Protein AF-A0A7V9GYY4-F1 (afdb_monomer_lite)

pLDDT: mean 93.71, std 5.51, range [73.56, 98.62]

Sequence (100 aa):
MSTVGVAVVAHSPALVVAAVELSRAMSTGADVRIETATVLADDSLDDDAAAVAAAVRAADRGAGVLVVTDMGSAVEAAEKALLIIDAELRQRVRVSPGPL

Radius of gyration: 12.63 Å; chains: 1; bounding box: 31×22×38 Å

Secondary structure (DSSP, 8-state):
--EEEEEEEES-HHHHHHHHHHHHHH-TT----EEEEE--SSS-HHHHHHHHHHHHHHH-BEEEEEEEE-STHHHHHHHHHHHHS-HHH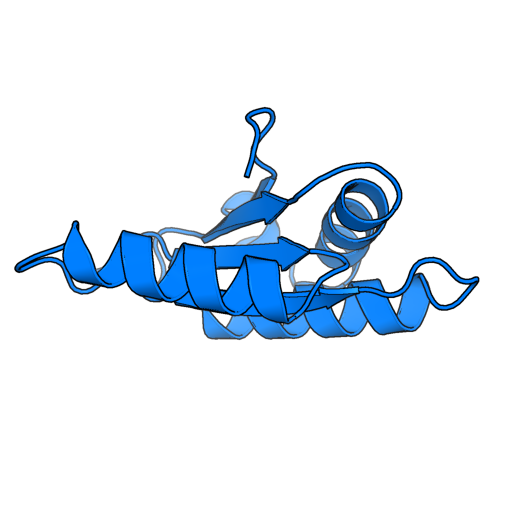HHTEEE-SS--

Foldseek 3Di:
DFDEEEEEEEQDPVVLVVVVVVVVVPQPPDPHHYFYAHDHPDPCLVVLLVRSLVRQVSRGRPQAYEYAYADDSRVVSNVSVLVVDDPVNSVRYDYDPDHD

Structure (mmCIF, N/CA/C/O backbone):
data_AF-A0A7V9GYY4-F1
#
_entry.id   AF-A0A7V9GYY4-F1
#
loop_
_atom_site.group_PDB
_atom_site.id
_atom_site.type_symbol
_atom_site.label_atom_id
_atom_site.label_alt_id
_atom_site.label_comp_id
_atom_site.label_asym_id
_atom_site.label_entity_id
_atom_site.label_seq_id
_atom_site.pdbx_PDB_ins_code
_atom_site.Cartn_x
_atom_site.Cartn_y
_atom_site.Cartn_z
_atom_site.occupancy
_atom_site.B_iso_or_equiv
_atom_site.auth_seq_id
_atom_site.auth_comp_id
_atom_site.auth_asym_id
_atom_site.auth_atom_id
_atom_site.pdbx_PDB_model_num
ATOM 1 N N . MET A 1 1 ? -14.572 -3.649 14.539 1.00 74.19 1 MET A N 1
ATOM 2 C CA . MET A 1 1 ? -14.680 -2.287 13.968 1.00 74.19 1 MET A CA 1
ATOM 3 C C . MET A 1 1 ? -13.869 -2.285 12.684 1.00 74.19 1 MET A C 1
ATOM 5 O O . MET A 1 1 ? -12.808 -2.892 12.694 1.00 74.19 1 MET A O 1
ATOM 9 N N . SER A 1 2 ? -14.367 -1.703 11.594 1.00 88.25 2 SER A N 1
ATOM 10 C CA . SER A 1 2 ? -13.599 -1.576 10.348 1.00 88.25 2 SER A CA 1
ATOM 11 C C . SER A 1 2 ? -12.603 -0.419 10.462 1.00 88.25 2 SER A C 1
ATOM 13 O O . SER A 1 2 ? -12.965 0.637 10.982 1.00 88.25 2 SER A O 1
ATOM 15 N N . THR A 1 3 ? -11.373 -0.599 9.982 1.00 93.88 3 THR A N 1
ATOM 16 C CA . THR A 1 3 ? -10.322 0.434 9.994 1.00 93.88 3 THR A CA 1
ATOM 17 C C . THR A 1 3 ? -9.722 0.625 8.608 1.00 93.88 3 THR A C 1
ATOM 19 O O . THR A 1 3 ? -9.849 -0.244 7.742 1.00 93.88 3 THR A O 1
ATOM 22 N N . VAL A 1 4 ? -9.127 1.801 8.386 1.00 95.94 4 VAL A N 1
ATOM 23 C CA . VAL A 1 4 ? -8.365 2.088 7.168 1.00 95.94 4 VAL A CA 1
ATOM 24 C C . VAL A 1 4 ? -6.982 1.463 7.322 1.00 95.94 4 VAL A C 1
ATOM 26 O O . VAL A 1 4 ? -6.303 1.705 8.322 1.00 95.94 4 VAL A O 1
ATOM 29 N N . GLY A 1 5 ? -6.591 0.642 6.352 1.00 96.94 5 GLY A N 1
ATOM 30 C CA . GLY A 1 5 ? -5.235 0.114 6.237 1.00 96.94 5 GLY A CA 1
ATOM 31 C C . GLY A 1 5 ? -4.309 1.070 5.488 1.00 96.94 5 GLY A C 1
ATOM 32 O O . GLY A 1 5 ? -4.760 1.973 4.782 1.00 96.94 5 GLY A O 1
ATOM 33 N N . VAL A 1 6 ? -3.006 0.848 5.611 1.00 97.19 6 VAL A N 1
ATOM 34 C CA . VAL A 1 6 ? -1.971 1.579 4.875 1.00 97.19 6 VAL A CA 1
ATOM 35 C C . VAL A 1 6 ? -1.123 0.586 4.088 1.00 97.19 6 VAL A C 1
ATOM 37 O O . VAL A 1 6 ? -0.687 -0.422 4.639 1.00 97.19 6 VAL A O 1
ATOM 40 N N . ALA A 1 7 ? -0.878 0.875 2.814 1.00 98.00 7 ALA A N 1
ATOM 41 C CA . ALA A 1 7 ? 0.101 0.170 1.996 1.00 98.00 7 ALA A CA 1
ATOM 42 C C . ALA A 1 7 ? 1.258 1.126 1.678 1.00 98.00 7 ALA A C 1
ATOM 44 O O . ALA A 1 7 ? 1.048 2.135 1.010 1.00 98.00 7 ALA A O 1
ATOM 45 N N . VAL A 1 8 ? 2.459 0.830 2.173 1.00 97.81 8 VAL A N 1
ATOM 46 C CA . VAL A 1 8 ? 3.671 1.617 1.898 1.00 97.81 8 VAL A CA 1
ATOM 47 C C . VAL A 1 8 ? 4.407 1.000 0.716 1.00 97.81 8 VAL A C 1
ATOM 49 O O . VAL A 1 8 ? 4.783 -0.171 0.765 1.00 97.81 8 VAL A O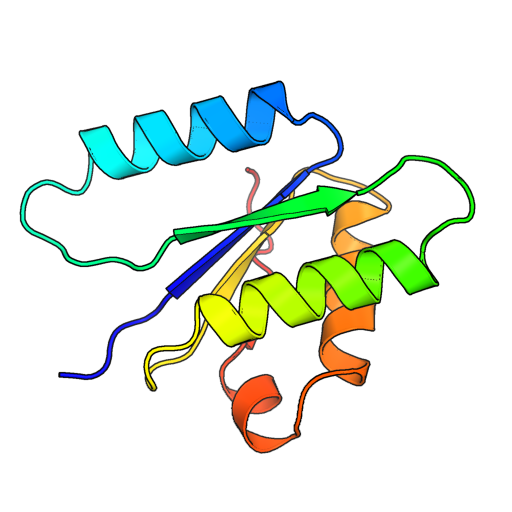 1
ATOM 52 N N . VAL A 1 9 ? 4.613 1.780 -0.339 1.00 97.12 9 VAL A N 1
ATOM 53 C CA . VAL A 1 9 ? 5.220 1.332 -1.593 1.00 97.12 9 VAL A CA 1
ATOM 54 C C . VAL A 1 9 ? 6.421 2.210 -1.911 1.00 97.12 9 VAL A C 1
ATOM 56 O O . VAL A 1 9 ? 6.295 3.428 -1.978 1.00 97.12 9 VAL A O 1
ATOM 59 N N . ALA A 1 10 ? 7.596 1.620 -2.098 1.00 95.88 10 ALA A N 1
ATOM 60 C CA . ALA A 1 10 ? 8.774 2.384 -2.496 1.00 95.88 10 ALA A CA 1
ATOM 61 C C . ALA A 1 10 ? 9.792 1.517 -3.231 1.00 95.88 10 ALA A C 1
ATOM 63 O O . ALA A 1 10 ? 9.774 0.292 -3.127 1.00 95.88 10 ALA A O 1
ATOM 64 N N . HIS A 1 11 ? 10.737 2.160 -3.911 1.00 94.69 11 HIS A N 1
ATOM 65 C CA . HIS A 1 11 ? 11.852 1.467 -4.562 1.00 94.69 11 HIS A CA 1
ATOM 66 C C . HIS A 1 11 ? 12.882 0.938 -3.562 1.00 94.69 11 HIS A C 1
ATOM 68 O O . HIS A 1 11 ? 13.606 -0.020 -3.821 1.00 94.69 11 HIS A O 1
ATOM 74 N N . SER A 1 12 ? 12.985 1.605 -2.410 1.00 92.75 12 SER A N 1
ATOM 75 C CA . SER A 1 12 ? 13.974 1.306 -1.381 1.00 92.75 12 SER A CA 1
ATOM 76 C C . SER A 1 12 ? 13.356 0.474 -0.257 1.00 92.75 12 SER A C 1
ATOM 78 O O . SER A 1 12 ? 12.572 1.0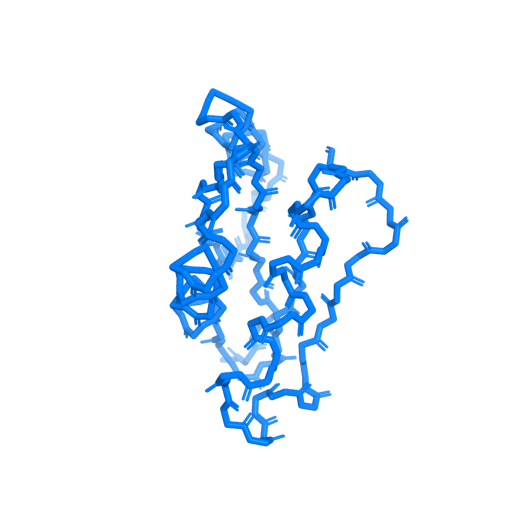13 0.531 1.00 92.75 12 SER A O 1
ATOM 80 N N . PRO A 1 13 ? 13.770 -0.798 -0.080 1.00 91.75 13 PRO A N 1
ATOM 81 C CA . PRO A 1 13 ? 13.375 -1.593 1.082 1.00 91.75 13 PRO A CA 1
ATOM 82 C C . PRO A 1 13 ? 13.704 -0.904 2.411 1.00 91.75 13 PRO A C 1
ATOM 84 O O . PRO A 1 13 ? 12.953 -1.015 3.376 1.00 91.75 13 PRO A O 1
ATOM 87 N N . ALA A 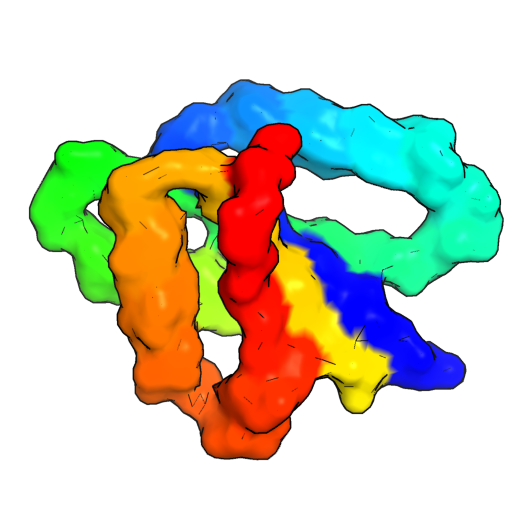1 14 ? 14.813 -0.159 2.466 1.00 94.50 14 ALA A N 1
ATOM 88 C CA . ALA A 1 14 ? 15.215 0.562 3.669 1.00 94.50 14 ALA A CA 1
ATOM 89 C C . ALA A 1 14 ? 14.239 1.701 4.009 1.00 94.50 14 ALA A C 1
ATOM 91 O O . ALA A 1 14 ? 13.932 1.907 5.182 1.00 94.50 14 ALA A O 1
ATOM 92 N N . LEU A 1 15 ? 13.717 2.407 2.997 1.00 93.56 15 LEU A N 1
ATOM 93 C CA . LEU A 1 15 ? 12.713 3.456 3.196 1.00 93.56 15 LEU A CA 1
ATOM 94 C C . LEU A 1 15 ? 11.389 2.866 3.686 1.00 93.56 15 LEU A C 1
ATOM 96 O O . LEU A 1 15 ? 10.813 3.378 4.641 1.00 93.56 15 LEU A O 1
ATOM 100 N N . VAL A 1 16 ? 10.952 1.757 3.082 1.00 94.31 16 VAL A N 1
ATOM 101 C CA . VAL A 1 16 ? 9.761 1.015 3.518 1.00 94.31 16 VAL A CA 1
ATOM 102 C C . VAL A 1 16 ? 9.864 0.649 4.999 1.00 94.31 16 VAL A C 1
ATOM 104 O O . VAL A 1 16 ? 8.961 0.957 5.776 1.00 94.31 16 VAL A O 1
ATOM 107 N N . VAL A 1 17 ? 10.975 0.028 5.408 1.00 94.56 17 VAL A N 1
ATOM 108 C CA . VAL A 1 17 ? 11.195 -0.372 6.806 1.00 94.56 17 VAL A CA 1
ATOM 109 C C . VAL A 1 17 ? 11.152 0.844 7.731 1.00 94.56 17 VAL A C 1
ATOM 111 O O . VAL A 1 17 ? 10.390 0.837 8.698 1.00 94.56 17 VAL A O 1
ATOM 114 N N . ALA A 1 18 ? 11.887 1.910 7.403 1.00 96.25 18 ALA A N 1
ATOM 115 C CA . ALA A 1 18 ? 11.936 3.121 8.219 1.00 96.25 18 ALA A CA 1
ATOM 116 C C . ALA A 1 18 ? 10.556 3.792 8.369 1.00 96.25 18 ALA A C 1
ATOM 118 O O . ALA A 1 18 ? 10.180 4.200 9.470 1.00 96.25 18 ALA A O 1
ATOM 119 N N . ALA A 1 19 ? 9.770 3.864 7.291 1.00 94.81 19 ALA A N 1
ATOM 120 C CA . ALA A 1 19 ? 8.424 4.431 7.315 1.00 94.81 19 ALA A CA 1
ATOM 121 C C . ALA A 1 19 ? 7.473 3.617 8.208 1.00 94.81 19 ALA A C 1
ATOM 123 O O . ALA A 1 19 ? 6.699 4.189 8.984 1.00 94.81 19 ALA A O 1
ATOM 124 N N . VAL A 1 20 ? 7.548 2.282 8.149 1.00 94.62 20 VAL A N 1
ATOM 125 C CA . VAL A 1 20 ? 6.745 1.400 9.009 1.00 94.62 20 VAL A CA 1
ATOM 126 C C . VAL A 1 20 ? 7.155 1.539 10.473 1.00 94.62 20 VAL A C 1
ATOM 128 O O . VAL A 1 20 ? 6.285 1.640 11.340 1.00 94.62 20 VAL A O 1
ATOM 131 N N . GLU A 1 21 ? 8.455 1.556 10.764 1.00 95.12 21 GLU A N 1
ATOM 132 C CA . GLU A 1 21 ? 8.971 1.723 12.125 1.00 95.12 21 GLU A CA 1
ATOM 133 C C . GLU A 1 21 ? 8.518 3.050 12.740 1.00 95.12 21 GLU A C 1
ATOM 135 O O . GLU A 1 21 ? 7.958 3.056 13.840 1.00 95.12 21 GLU A O 1
ATOM 140 N N . LEU A 1 22 ? 8.662 4.158 12.004 1.00 94.56 22 LEU A N 1
ATOM 141 C CA . LEU A 1 22 ? 8.196 5.472 12.442 1.00 94.56 22 LEU A CA 1
ATOM 142 C C . LEU A 1 22 ? 6.679 5.484 12.675 1.00 94.56 22 LEU A C 1
ATOM 144 O O . LEU A 1 22 ? 6.213 5.925 13.727 1.00 94.56 22 LEU A O 1
ATOM 148 N N . SER A 1 23 ? 5.903 4.953 11.729 1.00 93.12 23 SER A N 1
ATOM 149 C CA . SER A 1 23 ? 4.438 4.912 11.829 1.00 93.12 23 SER A CA 1
ATOM 150 C C . SER A 1 23 ? 3.972 4.125 13.055 1.00 93.12 23 SER A C 1
ATOM 152 O O . SER A 1 23 ? 3.065 4.560 13.770 1.00 93.12 23 SER A O 1
ATOM 154 N N . ARG A 1 24 ? 4.616 2.987 13.341 1.00 91.75 24 ARG A N 1
ATOM 155 C CA . ARG A 1 24 ? 4.332 2.165 14.527 1.00 91.75 24 ARG A CA 1
ATOM 156 C C . ARG A 1 24 ? 4.712 2.873 15.822 1.00 91.75 24 ARG A C 1
ATOM 158 O O . ARG A 1 24 ? 3.955 2.788 16.785 1.00 91.75 24 ARG A O 1
ATOM 165 N N . ALA A 1 25 ? 5.835 3.591 15.843 1.00 92.31 25 ALA A N 1
ATOM 166 C CA . ALA A 1 25 ? 6.251 4.367 17.008 1.00 92.31 25 ALA A CA 1
ATOM 167 C C . ALA A 1 25 ? 5.264 5.502 17.338 1.00 92.31 25 ALA A C 1
ATOM 169 O O . ALA A 1 25 ? 5.049 5.804 18.510 1.00 92.31 25 ALA A O 1
ATOM 170 N N . MET A 1 26 ? 4.644 6.114 16.324 1.00 91.38 26 MET A N 1
ATOM 171 C CA . MET A 1 26 ? 3.683 7.211 16.504 1.00 91.38 26 MET A CA 1
ATOM 172 C C . MET A 1 26 ? 2.253 6.733 16.803 1.00 91.38 26 MET A C 1
ATOM 174 O O . MET A 1 26 ? 1.518 7.403 17.526 1.00 91.38 26 MET A O 1
ATOM 178 N N . SER A 1 27 ? 1.851 5.562 16.305 1.00 86.69 27 SER A N 1
ATOM 179 C CA . SER A 1 27 ? 0.467 5.058 16.384 1.00 86.69 27 SER A CA 1
ATOM 180 C C . SER A 1 27 ? 0.149 4.313 17.688 1.00 86.69 27 SER A C 1
ATOM 182 O O . SER A 1 27 ? -0.476 3.250 17.683 1.00 86.69 27 SER A O 1
ATOM 184 N N . THR A 1 28 ? 0.579 4.849 18.831 1.00 83.12 28 THR A N 1
ATOM 185 C CA . THR A 1 28 ? 0.350 4.195 20.130 1.00 83.12 28 THR A CA 1
ATOM 186 C C . THR A 1 28 ? -1.151 4.063 20.433 1.00 83.12 28 THR A C 1
ATOM 188 O O . THR A 1 28 ? -1.882 5.045 20.508 1.00 83.12 28 THR A O 1
ATOM 191 N N . GLY A 1 29 ? -1.630 2.822 20.575 1.00 80.31 29 GLY A N 1
ATOM 192 C CA . GLY A 1 29 ? -3.031 2.514 20.894 1.00 80.31 29 GLY A CA 1
ATOM 193 C C . GLY A 1 29 ? -3.988 2.396 19.699 1.00 80.31 29 GLY A C 1
ATOM 194 O O . GLY A 1 29 ? -5.159 2.087 19.914 1.00 80.31 29 GLY A O 1
ATOM 195 N N . ALA A 1 30 ? -3.518 2.583 18.461 1.00 82.31 30 ALA A N 1
ATOM 196 C CA . ALA A 1 30 ? -4.315 2.365 17.253 1.00 82.31 30 ALA A CA 1
ATOM 197 C C . ALA A 1 30 ? -3.876 1.083 16.522 1.00 82.31 30 ALA A C 1
ATOM 199 O O . ALA A 1 30 ? -2.706 0.920 16.182 1.00 82.31 30 ALA A O 1
ATOM 200 N N . ASP A 1 31 ? -4.819 0.179 16.239 1.00 85.81 31 ASP A N 1
ATOM 201 C CA . ASP A 1 31 ? -4.576 -1.016 15.414 1.00 85.81 31 ASP A CA 1
ATOM 202 C C . ASP A 1 31 ? -4.741 -0.678 13.921 1.00 85.81 31 ASP A C 1
ATOM 204 O O . ASP A 1 31 ? -5.766 -0.964 13.289 1.00 85.81 31 ASP A O 1
ATOM 208 N N . VAL A 1 32 ? -3.728 -0.006 13.368 1.00 90.62 32 VAL A N 1
ATOM 209 C CA . VAL A 1 32 ? -3.626 0.288 11.933 1.00 90.62 32 VAL A CA 1
ATOM 210 C C . VAL A 1 32 ? -2.862 -0.843 11.252 1.00 90.62 32 VAL A C 1
ATOM 212 O O . VAL A 1 32 ? -1.708 -1.121 11.587 1.00 90.62 32 VAL A O 1
ATOM 215 N N . ARG A 1 33 ? -3.492 -1.501 10.270 1.00 95.62 33 ARG A N 1
ATOM 216 C CA . ARG A 1 33 ? -2.797 -2.498 9.452 1.00 95.62 33 ARG A CA 1
ATOM 217 C C . ARG A 1 33 ? -1.898 -1.776 8.462 1.00 95.62 33 ARG A C 1
ATOM 219 O O . ARG A 1 33 ? -2.392 -0.989 7.663 1.00 95.62 33 ARG A O 1
ATOM 226 N N . ILE A 1 34 ? -0.604 -2.061 8.525 1.00 96.44 34 ILE A N 1
ATOM 227 C CA . ILE A 1 34 ? 0.380 -1.530 7.587 1.00 96.44 34 ILE A CA 1
ATOM 228 C C . ILE A 1 34 ? 0.992 -2.708 6.839 1.00 96.44 34 ILE A C 1
ATOM 230 O O . ILE A 1 34 ? 1.575 -3.593 7.467 1.00 96.44 34 ILE A O 1
ATOM 234 N N . GLU A 1 35 ? 0.833 -2.700 5.524 1.00 98.00 35 GLU A N 1
ATOM 235 C CA . GLU A 1 35 ? 1.462 -3.630 4.591 1.00 98.00 35 GLU A CA 1
ATOM 236 C C . GLU A 1 35 ? 2.421 -2.882 3.683 1.00 98.00 35 GLU A C 1
ATOM 238 O O . GLU A 1 35 ? 2.375 -1.655 3.575 1.00 98.00 35 GLU A O 1
ATOM 243 N N . THR A 1 36 ? 3.306 -3.624 3.033 1.00 97.94 36 THR A N 1
ATOM 244 C CA . THR A 1 36 ? 4.378 -3.022 2.252 1.00 97.94 36 THR A CA 1
ATOM 245 C C . THR A 1 36 ? 4.583 -3.723 0.927 1.00 97.94 36 THR A C 1
ATOM 247 O O . THR A 1 36 ? 4.467 -4.946 0.856 1.00 97.94 36 THR A O 1
ATOM 250 N N . ALA A 1 37 ? 4.989 -2.965 -0.082 1.00 96.06 37 ALA A N 1
ATOM 251 C CA . ALA A 1 37 ? 5.525 -3.494 -1.324 1.00 96.06 37 ALA A CA 1
ATOM 252 C C . ALA A 1 37 ? 6.815 -2.748 -1.679 1.00 96.06 37 ALA A C 1
ATOM 254 O O . ALA A 1 37 ? 6.908 -1.533 -1.509 1.00 96.06 37 ALA A O 1
ATOM 255 N N . THR A 1 38 ? 7.801 -3.482 -2.179 1.00 93.06 38 THR A N 1
ATOM 256 C CA . THR A 1 38 ? 8.965 -2.881 -2.829 1.00 93.06 38 THR A CA 1
ATOM 257 C C . THR A 1 38 ? 8.761 -3.012 -4.325 1.00 93.06 38 THR A C 1
ATOM 259 O O . THR A 1 38 ? 8.429 -4.105 -4.778 1.00 93.06 38 THR A O 1
ATOM 262 N N . VAL A 1 39 ? 8.956 -1.919 -5.054 1.00 90.00 39 VAL A N 1
ATOM 263 C CA . VAL A 1 39 ? 8.911 -1.894 -6.522 1.00 90.00 39 VAL A CA 1
ATOM 264 C C . VAL A 1 39 ? 10.314 -1.718 -7.090 1.00 90.00 39 VAL A C 1
ATOM 266 O O . VAL A 1 39 ? 11.218 -1.261 -6.385 1.00 90.00 39 VAL A O 1
ATOM 269 N N . LEU A 1 40 ? 10.527 -2.089 -8.344 1.00 86.50 40 LEU A N 1
ATOM 270 C CA . LEU A 1 40 ? 11.822 -1.966 -9.001 1.00 86.50 40 LEU A CA 1
ATOM 271 C C . LEU A 1 40 ? 11.806 -0.798 -9.995 1.00 86.50 40 LEU A C 1
ATOM 273 O O . LEU A 1 40 ? 10.770 -0.353 -10.475 1.00 86.50 40 LEU A O 1
ATOM 277 N N . ALA A 1 41 ? 12.986 -0.245 -10.279 1.00 74.81 41 ALA A N 1
ATOM 278 C CA . ALA A 1 41 ? 13.137 0.859 -11.232 1.00 74.81 41 ALA A CA 1
ATOM 279 C C . ALA A 1 41 ? 13.307 0.372 -12.689 1.00 74.81 41 ALA A C 1
ATOM 281 O O . ALA A 1 41 ? 13.823 1.112 -13.527 1.00 74.81 41 ALA A O 1
ATOM 282 N N . ASP A 1 42 ? 12.966 -0.885 -12.974 1.00 78.12 42 ASP A N 1
ATOM 283 C CA . ASP A 1 42 ? 13.127 -1.541 -14.273 1.00 78.12 42 ASP A CA 1
ATOM 284 C C . ASP A 1 42 ? 11.768 -1.808 -14.956 1.00 78.12 42 ASP A C 1
ATOM 286 O O . ASP A 1 42 ? 10.728 -1.316 -14.525 1.00 78.12 42 ASP A O 1
ATOM 290 N N . ASP A 1 43 ? 11.768 -2.580 -16.048 1.00 73.56 43 ASP A N 1
ATOM 291 C CA . ASP A 1 43 ? 10.566 -2.916 -16.833 1.00 73.56 43 ASP A CA 1
ATOM 292 C C . ASP A 1 43 ? 9.628 -3.943 -16.140 1.00 73.56 43 ASP A C 1
ATOM 294 O O . ASP A 1 43 ? 8.807 -4.583 -16.799 1.00 73.56 43 ASP A O 1
ATOM 298 N N . SER A 1 44 ? 9.699 -4.119 -14.815 1.00 86.38 44 SER A N 1
ATOM 299 C CA . SER A 1 44 ? 8.883 -5.092 -14.060 1.00 86.38 44 SER A CA 1
ATOM 300 C C . SER A 1 44 ? 7.523 -4.557 -13.578 1.00 86.38 44 SER A C 1
ATOM 302 O O . SER A 1 44 ? 6.898 -5.125 -12.683 1.00 86.38 44 SER A O 1
ATOM 304 N N . LEU A 1 45 ? 6.993 -3.511 -14.222 1.00 86.88 45 LEU A N 1
ATOM 305 C CA . LEU A 1 45 ? 5.771 -2.804 -13.806 1.00 86.88 45 LEU A CA 1
ATOM 306 C C . LEU A 1 45 ? 4.543 -3.714 -13.580 1.00 86.88 45 LEU A C 1
ATOM 308 O O . LEU A 1 45 ? 3.701 -3.418 -12.733 1.00 86.88 45 LEU A O 1
ATOM 312 N N . ASP A 1 46 ? 4.382 -4.792 -14.355 1.00 92.06 46 ASP A N 1
ATOM 313 C CA . ASP A 1 46 ? 3.299 -5.770 -14.146 1.00 92.06 46 ASP A CA 1
ATOM 314 C C . ASP A 1 46 ? 3.460 -6.571 -12.845 1.00 92.06 46 ASP A C 1
ATOM 316 O O . ASP A 1 46 ? 2.488 -6.736 -12.100 1.00 92.06 46 ASP A O 1
ATOM 320 N N . ASP A 1 47 ? 4.676 -7.027 -12.550 1.00 94.06 47 ASP A N 1
ATOM 321 C CA . ASP A 1 47 ? 4.988 -7.773 -11.328 1.00 94.06 47 ASP A CA 1
ATOM 322 C C . ASP A 1 47 ? 4.901 -6.857 -10.100 1.00 94.06 47 ASP A C 1
ATOM 324 O O . ASP A 1 47 ? 4.305 -7.223 -9.082 1.00 94.06 47 ASP A O 1
ATOM 328 N N . ASP A 1 48 ? 5.388 -5.624 -10.231 1.00 95.88 48 ASP A N 1
ATOM 329 C CA . ASP A 1 48 ? 5.272 -4.580 -9.215 1.00 95.88 48 ASP A CA 1
ATOM 330 C C . ASP A 1 48 ? 3.808 -4.252 -8.907 1.00 95.88 48 ASP A C 1
ATOM 332 O O . ASP A 1 48 ? 3.397 -4.215 -7.743 1.00 95.88 48 ASP A O 1
ATOM 336 N N .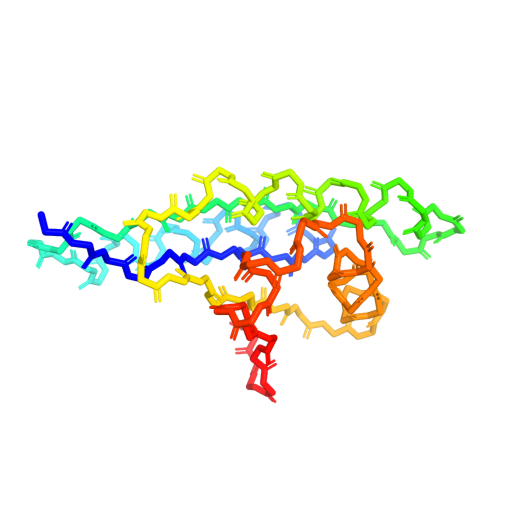 ALA A 1 49 ? 2.969 -4.091 -9.934 1.00 97.06 49 ALA A N 1
ATOM 337 C CA . ALA A 1 49 ? 1.538 -3.879 -9.746 1.00 97.06 49 ALA A CA 1
ATOM 338 C C . ALA A 1 49 ? 0.870 -5.071 -9.038 1.00 97.06 49 ALA A C 1
ATOM 340 O O . ALA A 1 49 ? -0.009 -4.880 -8.190 1.00 97.06 49 ALA A O 1
ATOM 341 N N . ALA A 1 50 ? 1.285 -6.306 -9.337 1.00 97.50 50 ALA A N 1
ATOM 342 C CA . ALA A 1 50 ? 0.783 -7.493 -8.651 1.00 97.50 50 ALA A CA 1
ATOM 343 C C . ALA A 1 50 ? 1.199 -7.523 -7.168 1.00 97.50 50 ALA A C 1
ATOM 345 O O . ALA A 1 50 ? 0.365 -7.834 -6.307 1.00 97.50 50 ALA A O 1
ATOM 346 N N . ALA A 1 51 ? 2.440 -7.140 -6.852 1.00 97.06 51 ALA A N 1
ATOM 347 C CA . ALA A 1 51 ? 2.934 -7.020 -5.481 1.00 97.06 51 ALA A CA 1
ATOM 348 C C . ALA A 1 51 ? 2.177 -5.938 -4.694 1.00 97.06 51 ALA A C 1
ATOM 350 O O . ALA A 1 51 ? 1.711 -6.190 -3.578 1.00 97.06 51 ALA A O 1
ATOM 351 N N . VAL A 1 5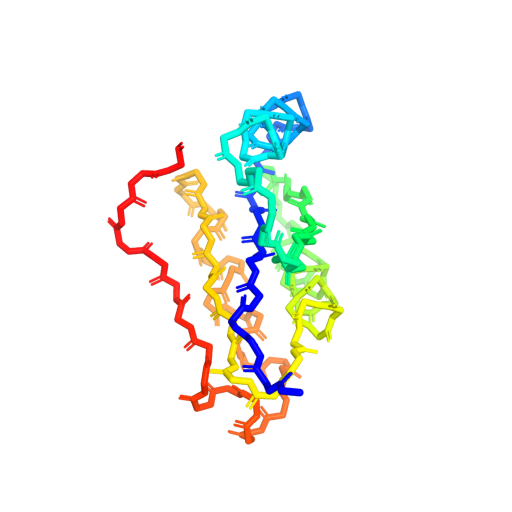2 ? 1.960 -4.762 -5.292 1.00 98.00 52 VAL A N 1
ATOM 352 C CA . VAL A 1 52 ? 1.169 -3.689 -4.673 1.00 98.00 52 VAL A CA 1
ATOM 353 C C . VAL A 1 52 ? -0.285 -4.125 -4.471 1.00 98.00 52 VAL A C 1
ATOM 355 O O . VAL A 1 52 ? -0.849 -3.912 -3.397 1.00 98.00 52 VAL A O 1
ATOM 358 N N . ALA A 1 53 ? -0.897 -4.814 -5.439 1.00 98.56 53 ALA A N 1
ATOM 359 C CA . ALA A 1 53 ? -2.251 -5.347 -5.293 1.00 98.56 53 ALA A CA 1
ATOM 360 C C . ALA A 1 53 ? -2.352 -6.375 -4.150 1.00 98.56 53 ALA A C 1
ATOM 362 O O . ALA A 1 53 ? -3.369 -6.433 -3.456 1.00 98.56 53 ALA A O 1
ATOM 363 N N . ALA A 1 54 ? -1.316 -7.191 -3.935 1.00 98.50 54 ALA A N 1
ATOM 364 C CA . ALA A 1 54 ? -1.252 -8.113 -2.803 1.00 98.50 54 ALA A CA 1
ATOM 365 C C . ALA A 1 54 ? -1.161 -7.366 -1.462 1.00 98.50 54 ALA A C 1
ATOM 367 O O . ALA A 1 54 ? -1.929 -7.675 -0.548 1.00 98.50 54 ALA A O 1
ATOM 368 N N . ALA A 1 55 ? -0.304 -6.344 -1.369 1.00 98.38 55 ALA A N 1
ATOM 369 C CA . ALA A 1 55 ? -0.188 -5.503 -0.177 1.00 98.38 55 ALA A CA 1
ATOM 370 C C . ALA A 1 55 ? -1.511 -4.790 0.154 1.00 98.38 55 ALA A C 1
ATOM 372 O O . ALA A 1 55 ? -1.950 -4.797 1.302 1.00 98.38 55 ALA A O 1
ATOM 373 N N . VAL A 1 56 ? -2.204 -4.249 -0.854 1.00 98.62 56 VAL A N 1
ATOM 374 C CA . VAL A 1 56 ? -3.518 -3.608 -0.682 1.00 98.62 56 VAL A CA 1
ATOM 375 C C . VAL A 1 56 ? -4.556 -4.593 -0.142 1.00 98.62 56 VAL A C 1
ATOM 377 O O . VAL A 1 56 ? -5.261 -4.272 0.812 1.00 98.62 56 VAL A O 1
ATOM 380 N N . ARG A 1 57 ? -4.635 -5.813 -0.691 1.00 98.38 57 ARG A N 1
ATOM 381 C CA . ARG A 1 57 ? -5.559 -6.841 -0.176 1.00 98.38 57 ARG A CA 1
ATOM 382 C C . ARG A 1 57 ? -5.249 -7.224 1.269 1.00 98.38 57 ARG A C 1
ATOM 384 O O . ARG A 1 57 ? -6.169 -7.408 2.055 1.00 98.38 57 ARG A O 1
ATOM 391 N N . ALA A 1 58 ? -3.971 -7.335 1.620 1.00 98.25 58 ALA A N 1
ATOM 392 C CA . ALA A 1 58 ? -3.551 -7.663 2.979 1.00 98.25 58 ALA A CA 1
ATOM 393 C C . ALA A 1 58 ? -3.790 -6.510 3.978 1.00 98.25 58 ALA A C 1
ATOM 395 O O . ALA A 1 58 ? -3.968 -6.758 5.175 1.00 98.25 58 ALA A O 1
ATOM 396 N N . ALA A 1 59 ? -3.816 -5.262 3.499 1.00 97.94 59 ALA A N 1
ATOM 397 C CA . ALA A 1 59 ? -4.084 -4.080 4.310 1.00 97.94 59 ALA A CA 1
ATOM 398 C C . ALA A 1 59 ? -5.582 -3.838 4.554 1.00 97.94 59 ALA A C 1
ATOM 400 O O . ALA A 1 59 ? -5.928 -3.210 5.557 1.00 97.94 59 ALA A O 1
ATOM 401 N N . ASP A 1 60 ? -6.473 -4.313 3.674 1.00 97.50 60 ASP A N 1
ATOM 402 C CA . ASP A 1 60 ? -7.909 -4.051 3.802 1.00 97.50 60 ASP A CA 1
ATOM 403 C C . ASP A 1 60 ? -8.512 -4.716 5.047 1.00 97.50 60 ASP A C 1
ATOM 405 O O . ASP A 1 60 ? -8.458 -5.930 5.248 1.00 97.50 60 ASP A O 1
ATOM 409 N N . ARG A 1 61 ? -9.140 -3.887 5.884 1.00 95.62 61 ARG A N 1
ATOM 410 C CA . ARG A 1 61 ? -9.924 -4.297 7.058 1.00 95.62 61 ARG A CA 1
ATOM 411 C C . ARG A 1 61 ? -11.357 -3.761 7.013 1.00 95.62 61 ARG A C 1
ATOM 413 O O . ARG A 1 61 ? -12.011 -3.601 8.046 1.00 95.62 61 ARG A O 1
ATOM 420 N N . GLY A 1 62 ? -11.849 -3.468 5.811 1.00 95.12 62 GLY A N 1
ATOM 421 C CA . GLY A 1 62 ? -13.242 -3.139 5.527 1.00 95.12 62 GLY A CA 1
ATOM 422 C C . GLY A 1 62 ? -13.553 -1.646 5.440 1.00 95.12 62 GLY A C 1
ATOM 423 O O . GLY A 1 62 ? -14.591 -1.303 4.881 1.00 95.12 62 GLY A O 1
ATOM 424 N N . ALA A 1 63 ? -12.688 -0.747 5.932 1.00 96.19 63 ALA A N 1
ATOM 425 C CA . ALA A 1 63 ? -12.884 0.700 5.747 1.00 96.19 63 ALA A CA 1
ATOM 426 C C . ALA A 1 63 ? -12.092 1.279 4.559 1.00 96.19 63 ALA A C 1
ATOM 428 O O . ALA A 1 63 ? -12.247 2.462 4.261 1.00 96.19 63 ALA A O 1
ATOM 429 N N . GLY A 1 64 ? -11.281 0.467 3.872 1.00 97.25 64 GLY A N 1
ATOM 430 C CA . GLY A 1 64 ? -10.448 0.890 2.745 1.00 97.25 64 GLY A CA 1
ATOM 431 C C . GLY A 1 64 ? -8.952 0.905 3.047 1.00 97.25 64 GLY A C 1
ATOM 432 O O . GLY A 1 64 ? -8.515 0.540 4.140 1.00 97.25 64 GLY A O 1
ATOM 433 N N . VAL A 1 65 ? -8.167 1.330 2.055 1.00 98.56 65 VAL A N 1
ATOM 434 C CA . VAL A 1 65 ? -6.697 1.355 2.116 1.00 98.56 65 VAL A CA 1
ATOM 435 C C . VAL A 1 65 ? -6.165 2.659 1.531 1.00 98.56 65 VAL A C 1
ATOM 437 O O . VAL A 1 65 ? -6.553 3.064 0.434 1.00 98.56 65 VAL A O 1
ATOM 440 N N . LEU A 1 66 ? -5.247 3.299 2.252 1.00 97.88 66 LEU A N 1
ATOM 441 C CA . LEU A 1 66 ? -4.428 4.388 1.732 1.00 97.88 66 LEU A CA 1
ATOM 442 C C . LEU A 1 66 ? -3.093 3.819 1.240 1.00 97.88 66 LEU A C 1
ATOM 444 O O . LEU A 1 66 ? -2.343 3.234 2.018 1.00 97.88 66 LEU A O 1
ATOM 448 N N . VAL A 1 67 ? -2.792 3.995 -0.041 1.00 98.12 67 VAL A N 1
ATOM 449 C CA . VAL A 1 67 ? -1.493 3.652 -0.624 1.00 98.12 67 VAL A CA 1
ATOM 450 C C . VAL A 1 67 ? -0.604 4.887 -0.560 1.00 98.12 67 VAL A C 1
ATOM 452 O O . VAL A 1 67 ? -0.981 5.939 -1.075 1.00 98.12 67 VAL A O 1
ATOM 455 N N . VAL A 1 68 ? 0.553 4.772 0.082 1.00 97.25 68 VAL A N 1
ATOM 456 C CA . VAL A 1 68 ? 1.560 5.834 0.165 1.00 97.25 68 VAL A CA 1
ATOM 457 C C . VAL A 1 68 ? 2.777 5.375 -0.618 1.00 97.25 68 VAL A C 1
ATOM 459 O O . VAL A 1 68 ? 3.317 4.303 -0.351 1.00 97.25 68 VAL A O 1
ATOM 462 N N . THR A 1 69 ? 3.168 6.172 -1.602 1.00 96.06 69 THR A N 1
ATOM 463 C CA . THR A 1 69 ? 4.247 5.863 -2.540 1.00 96.06 69 THR A CA 1
ATOM 464 C C . THR A 1 69 ? 5.379 6.868 -2.381 1.00 96.06 69 THR A C 1
ATOM 466 O O . THR A 1 69 ? 5.112 8.008 -2.005 1.00 96.06 69 THR A O 1
ATOM 469 N N . ASP A 1 70 ? 6.608 6.499 -2.733 1.00 92.69 70 ASP A N 1
ATOM 470 C CA . ASP A 1 70 ? 7.679 7.477 -2.931 1.00 92.69 70 ASP A CA 1
ATOM 471 C C . ASP A 1 70 ? 7.418 8.344 -4.184 1.00 92.69 70 ASP A C 1
ATOM 473 O O . ASP A 1 70 ? 6.688 9.331 -4.115 1.00 92.69 70 ASP A O 1
ATOM 477 N N . MET A 1 71 ? 7.999 8.025 -5.339 1.00 87.69 71 MET A N 1
ATOM 478 C CA . MET A 1 71 ? 7.896 8.833 -6.559 1.00 87.69 71 MET A CA 1
ATOM 479 C C . MET A 1 71 ? 8.015 7.957 -7.810 1.00 87.69 71 MET A C 1
ATOM 481 O O . MET A 1 71 ? 8.494 6.830 -7.749 1.00 87.69 71 MET A O 1
ATOM 485 N N . GLY A 1 72 ? 7.649 8.499 -8.974 1.00 86.94 72 GLY A N 1
ATOM 486 C CA . GLY A 1 72 ? 7.896 7.851 -10.267 1.00 86.94 72 GLY A CA 1
ATOM 487 C C . GLY A 1 72 ? 7.077 6.574 -10.467 1.00 86.94 72 GLY A C 1
ATOM 488 O O . GLY A 1 72 ? 5.880 6.561 -10.180 1.00 86.94 72 GLY A O 1
ATOM 489 N N . SER A 1 73 ? 7.719 5.505 -10.943 1.00 90.31 73 SER A N 1
ATOM 490 C CA . SER A 1 73 ? 7.067 4.236 -11.307 1.00 90.31 73 SER A CA 1
ATOM 491 C C . SER A 1 73 ? 6.354 3.544 -10.143 1.00 90.31 73 SER A C 1
ATOM 493 O O . SER A 1 73 ? 5.449 2.753 -10.383 1.00 90.31 73 SER A O 1
ATOM 495 N N . ALA A 1 74 ? 6.650 3.887 -8.884 1.00 93.19 74 ALA A N 1
ATOM 496 C CA . ALA A 1 74 ? 5.871 3.412 -7.739 1.00 93.19 74 ALA A CA 1
ATOM 497 C C . ALA A 1 74 ? 4.413 3.901 -7.769 1.00 93.19 74 ALA A C 1
ATOM 499 O O . ALA A 1 74 ? 3.504 3.161 -7.386 1.00 93.19 74 ALA A O 1
ATOM 500 N N . VAL A 1 75 ? 4.179 5.128 -8.250 1.00 94.06 75 VAL A N 1
ATOM 501 C CA . VAL A 1 75 ? 2.826 5.670 -8.446 1.00 94.06 75 VAL A CA 1
ATOM 502 C C . VAL A 1 75 ? 2.129 4.907 -9.569 1.00 94.06 75 VAL A C 1
ATOM 504 O O . VAL A 1 75 ? 1.007 4.444 -9.385 1.00 94.06 75 VAL A O 1
ATOM 507 N N . GLU A 1 76 ? 2.812 4.701 -10.696 1.00 93.94 76 GLU A N 1
ATOM 508 C CA . GLU A 1 76 ? 2.273 3.961 -11.845 1.00 93.94 76 GLU A CA 1
ATOM 509 C C . GLU A 1 76 ? 1.937 2.507 -11.477 1.00 93.94 76 GLU A C 1
ATOM 511 O O . GLU A 1 76 ? 0.866 2.004 -11.825 1.00 93.94 76 GLU A O 1
ATOM 516 N N . ALA A 1 77 ? 2.804 1.842 -10.707 1.00 95.94 77 ALA A N 1
ATOM 517 C CA . ALA A 1 77 ? 2.567 0.503 -10.181 1.00 95.94 77 ALA A CA 1
ATOM 518 C C . ALA A 1 77 ? 1.342 0.475 -9.256 1.00 95.94 77 ALA A C 1
ATOM 520 O O . ALA A 1 77 ? 0.513 -0.431 -9.359 1.00 95.94 77 ALA A O 1
ATOM 521 N N . ALA A 1 78 ? 1.177 1.481 -8.390 1.00 96.69 78 ALA A N 1
ATOM 522 C CA . ALA A 1 78 ? 0.013 1.599 -7.517 1.00 96.69 78 ALA A CA 1
ATOM 523 C C . ALA A 1 78 ? -1.289 1.845 -8.293 1.00 96.69 78 ALA A C 1
ATOM 525 O O . ALA A 1 78 ? -2.306 1.212 -8.003 1.00 96.69 78 ALA A O 1
ATOM 526 N N . GLU A 1 79 ? -1.273 2.708 -9.308 1.00 95.56 79 GLU A N 1
ATOM 527 C CA . GLU A 1 79 ? -2.425 2.946 -10.182 1.00 95.56 79 GLU A CA 1
ATOM 528 C C . GLU A 1 79 ? -2.792 1.693 -10.985 1.00 95.56 79 GLU A C 1
ATOM 530 O O . GLU A 1 79 ? -3.966 1.316 -11.062 1.00 95.56 79 GLU A O 1
ATOM 535 N N . LYS A 1 80 ? -1.796 0.981 -11.518 1.00 96.75 80 LYS A N 1
ATOM 536 C CA . LYS A 1 80 ? -2.000 -0.281 -12.236 1.00 96.75 80 LYS A CA 1
ATOM 537 C C . LYS A 1 80 ? -2.498 -1.390 -11.310 1.00 96.75 80 LYS A C 1
ATOM 539 O O . LYS A 1 80 ? -3.384 -2.151 -11.698 1.00 96.75 80 LYS A O 1
ATOM 544 N N . ALA A 1 81 ? -2.035 -1.440 -10.061 1.00 97.94 81 ALA A N 1
ATOM 545 C CA . ALA A 1 81 ? -2.541 -2.361 -9.046 1.00 97.94 81 ALA A CA 1
ATOM 546 C C . ALA A 1 81 ? -4.040 -2.172 -8.784 1.00 97.94 81 ALA A C 1
ATOM 548 O O . ALA A 1 81 ? -4.756 -3.154 -8.553 1.00 97.94 81 ALA A O 1
ATOM 549 N N . LEU A 1 82 ? -4.550 -0.937 -8.901 1.00 97.56 82 LEU A N 1
ATOM 550 C CA . LEU A 1 82 ? -5.987 -0.699 -8.825 1.00 97.56 82 LEU A CA 1
ATOM 551 C C . LEU A 1 82 ? -6.727 -1.455 -9.919 1.00 97.56 82 LEU A C 1
ATOM 553 O O . LEU A 1 82 ? -7.836 -1.884 -9.654 1.00 97.56 82 LEU A O 1
ATOM 557 N N . LEU A 1 83 ? -6.165 -1.695 -11.104 1.00 96.94 83 LEU A N 1
ATOM 558 C CA . LEU A 1 83 ? -6.807 -2.485 -12.165 1.00 96.94 83 LEU A CA 1
ATOM 559 C C . LEU A 1 83 ? -6.865 -3.992 -11.846 1.00 96.94 83 LEU A C 1
ATOM 561 O O . LEU A 1 83 ? -7.731 -4.686 -12.372 1.00 96.94 83 LEU A O 1
ATOM 565 N N . ILE A 1 84 ? -6.008 -4.482 -10.945 1.00 97.75 84 ILE A N 1
ATOM 566 C CA . ILE A 1 84 ? -5.869 -5.907 -10.589 1.00 97.75 84 ILE A CA 1
ATOM 567 C C . ILE A 1 84 ? -6.825 -6.325 -9.458 1.00 97.75 84 ILE A C 1
ATOM 569 O O . ILE A 1 84 ? -7.274 -7.473 -9.400 1.00 97.75 84 ILE A O 1
ATOM 573 N N . ILE A 1 85 ? -7.118 -5.424 -8.520 1.00 98.19 85 ILE A N 1
ATOM 574 C CA . ILE A 1 85 ? -8.027 -5.697 -7.394 1.00 98.19 85 ILE A CA 1
ATOM 575 C C . ILE A 1 85 ? -9.503 -5.707 -7.829 1.00 98.19 85 ILE A C 1
ATOM 577 O O . ILE A 1 85 ? -9.865 -5.214 -8.901 1.00 98.19 85 ILE A O 1
ATOM 581 N N . ASP A 1 86 ? -10.376 -6.286 -7.004 1.00 96.75 86 ASP A N 1
ATOM 582 C CA . ASP A 1 86 ? -11.811 -6.303 -7.289 1.00 96.75 86 ASP A CA 1
ATOM 583 C C . ASP A 1 86 ? -12.431 -4.893 -7.220 1.00 96.75 86 ASP A C 1
ATOM 585 O O . ASP A 1 86 ? -11.873 -3.948 -6.656 1.00 96.75 86 ASP A O 1
ATOM 589 N N . ALA A 1 87 ? -13.595 -4.737 -7.855 1.00 96.88 87 ALA A N 1
ATOM 590 C CA . ALA A 1 87 ? -14.247 -3.439 -7.989 1.00 96.88 87 ALA A CA 1
ATOM 591 C C . ALA A 1 87 ? -14.729 -2.854 -6.656 1.00 96.88 87 ALA A C 1
ATOM 593 O O . ALA A 1 87 ? -14.767 -1.632 -6.523 1.00 96.88 87 ALA A O 1
ATOM 594 N N . GLU A 1 88 ? -15.083 -3.699 -5.690 1.00 96.81 88 GLU A N 1
ATOM 595 C CA . GLU A 1 88 ? -15.587 -3.249 -4.397 1.00 96.81 88 GLU A CA 1
ATOM 596 C C . GLU A 1 88 ? -14.453 -2.663 -3.550 1.00 96.81 88 GLU A C 1
ATOM 598 O O . GLU A 1 88 ? -14.561 -1.542 -3.047 1.00 96.81 88 GLU A O 1
ATOM 603 N N . LEU A 1 89 ? -13.325 -3.373 -3.473 1.00 97.62 89 LEU A N 1
ATOM 604 C CA . LEU A 1 89 ? -12.114 -2.897 -2.825 1.00 97.62 89 LEU A CA 1
ATOM 605 C C . LEU A 1 89 ? -11.603 -1.629 -3.512 1.00 97.62 89 LEU A C 1
ATOM 607 O O . LEU A 1 89 ? -11.377 -0.626 -2.837 1.00 97.62 89 LEU A O 1
ATOM 611 N N . ARG A 1 90 ? -11.516 -1.614 -4.851 1.00 98.12 90 ARG A N 1
ATOM 612 C CA . ARG A 1 90 ? -11.053 -0.451 -5.635 1.00 98.12 90 ARG A CA 1
ATOM 613 C C . ARG A 1 90 ? -11.770 0.852 -5.264 1.00 98.12 90 ARG A C 1
ATOM 615 O O . ARG A 1 90 ? -11.135 1.903 -5.229 1.00 98.12 90 ARG A O 1
ATOM 622 N N . GLN A 1 91 ? -13.070 0.811 -4.964 1.00 97.88 91 GLN A N 1
ATOM 623 C CA . GLN A 1 91 ? -13.834 2.009 -4.586 1.00 97.88 91 GLN A CA 1
ATOM 624 C C . GLN A 1 91 ? -13.358 2.648 -3.273 1.00 97.88 91 GLN A C 1
ATOM 626 O O . GLN A 1 91 ? -13.535 3.854 -3.085 1.00 97.88 91 GLN A O 1
ATOM 631 N N . ARG A 1 92 ? -12.737 1.857 -2.391 1.00 97.94 92 ARG A N 1
ATOM 632 C CA . ARG A 1 92 ? -12.255 2.265 -1.066 1.00 97.94 92 ARG A CA 1
ATOM 633 C C . ARG A 1 92 ? -10.731 2.404 -0.985 1.00 97.94 92 ARG A C 1
ATOM 635 O O . ARG A 1 92 ? -10.209 2.664 0.096 1.00 97.94 92 ARG A O 1
ATOM 642 N N . VAL A 1 93 ? -10.015 2.242 -2.098 1.00 98.50 93 VAL A N 1
ATOM 643 C CA . VAL A 1 93 ? -8.564 2.461 -2.156 1.00 98.50 93 VAL A CA 1
ATOM 644 C C . VAL A 1 93 ? -8.268 3.860 -2.694 1.00 98.50 93 VAL A C 1
ATOM 646 O O . VAL A 1 93 ? -8.912 4.345 -3.635 1.00 98.50 93 VAL A O 1
ATOM 649 N N . ARG A 1 94 ? -7.296 4.536 -2.080 1.00 98.00 94 ARG A N 1
ATOM 650 C CA . ARG A 1 94 ? -6.791 5.840 -2.522 1.00 98.00 94 ARG A CA 1
ATOM 651 C C . ARG A 1 94 ? -5.272 5.819 -2.566 1.00 98.00 94 ARG A C 1
ATOM 653 O O . ARG A 1 94 ? -4.650 5.403 -1.597 1.00 98.00 94 ARG A O 1
ATOM 660 N N . VAL A 1 95 ? -4.698 6.297 -3.666 1.00 97.31 95 VAL A N 1
ATOM 661 C CA . VAL A 1 95 ? -3.267 6.607 -3.751 1.00 97.31 95 VAL A CA 1
ATOM 662 C C . VAL A 1 95 ? -3.076 8.027 -3.225 1.00 97.31 95 VAL A C 1
ATOM 664 O O . VAL A 1 95 ? -3.782 8.947 -3.645 1.00 97.31 95 VAL A O 1
ATOM 667 N N . SER A 1 96 ? -2.197 8.188 -2.239 1.00 95.94 96 SER A N 1
ATOM 668 C CA . SER A 1 96 ? -1.893 9.478 -1.627 1.00 95.94 96 SER A CA 1
ATOM 669 C C . SER A 1 96 ? -1.216 10.401 -2.647 1.00 95.94 96 SER A C 1
ATOM 671 O O . SER A 1 96 ? -0.237 9.986 -3.260 1.00 95.94 96 SER A O 1
ATOM 673 N N . PRO A 1 97 ? -1.665 11.661 -2.803 1.00 92.19 97 PRO A N 1
ATOM 674 C CA . PRO A 1 97 ? -0.935 12.663 -3.580 1.00 92.19 97 PRO A CA 1
ATOM 675 C C . PRO A 1 97 ? 0.207 13.318 -2.779 1.00 92.19 97 PRO A C 1
ATOM 677 O O . PRO A 1 97 ? 0.907 14.182 -3.302 1.00 92.19 97 PRO A O 1
ATOM 680 N N . GLY A 1 98 ? 0.337 12.992 -1.488 1.00 90.19 98 GLY A N 1
ATOM 681 C CA . GLY A 1 98 ? 1.389 13.501 -0.608 1.00 90.19 98 GLY A CA 1
ATOM 682 C C . GLY A 1 98 ? 2.635 12.610 -0.607 1.00 90.19 98 GLY A C 1
ATOM 683 O O . GLY A 1 98 ? 2.531 11.441 -0.980 1.00 90.19 98 GLY A O 1
ATOM 684 N N . PRO A 1 99 ? 3.788 13.141 -0.160 1.00 88.88 99 PRO A N 1
ATOM 685 C CA . PRO A 1 99 ? 5.033 12.384 -0.106 1.00 88.88 99 PRO A CA 1
ATOM 686 C C . PRO A 1 99 ? 4.956 11.234 0.906 1.00 88.88 99 PRO A C 1
ATOM 688 O O . PRO A 1 99 ? 4.247 11.337 1.913 1.00 88.88 99 PRO A O 1
ATOM 691 N N . LEU A 1 100 ? 5.728 10.180 0.637 1.00 89.00 100 LEU A N 1
ATOM 692 C CA . LEU A 1 100 ? 6.198 9.240 1.658 1.00 89.00 100 LEU A CA 1
ATOM 693 C C . LEU A 1 100 ? 7.291 9.893 2.514 1.00 89.00 100 LEU A C 1
ATOM 695 O O . LEU A 1 100 ? 7.234 9.712 3.750 1.00 89.00 100 LEU A O 1
#